Protein AF-A0A5N6DWU8-F1 (afdb_monomer_lite)

Radius of gyration: 25.27 Å; chains: 1; bounding box: 72×31×82 Å

Secondary structure (DSSP, 8-state):
-PPP------HHHHHHHHHHHHHHHHHHHHHHHHHHHHHHHHHHHHHHHHHHHHTT--SS--HHHHHHHHHH---HHHHHHHHHH---HHHHHHHHHHHHHHHSS-GGGGTTHHHH--HHHHHHHHHHHHHHHHTTSTT-HHHHHHHHHHHHHHH--

pLDDT: mean 75.22, std 13.99, range [35.56, 93.19]

Structure (mmCIF, N/CA/C/O backbone):
data_AF-A0A5N6DWU8-F1
#
_entry.id   AF-A0A5N6DWU8-F1
#
loop_
_atom_site.group_PDB
_atom_site.id
_atom_site.type_symbol
_atom_site.label_atom_id
_atom_site.label_alt_id
_atom_site.label_comp_id
_atom_site.label_asym_id
_atom_site.label_entity_id
_atom_site.label_seq_id
_atom_site.pdbx_PDB_ins_code
_atom_site.Cartn_x
_atom_site.Cartn_y
_atom_site.Cartn_z
_atom_site.occupancy
_atom_site.B_iso_or_equiv
_atom_site.auth_seq_id
_atom_site.auth_comp_id
_atom_site.auth_asym_id
_atom_site.auth_atom_id
_atom_site.pdbx_PDB_model_num
ATOM 1 N N . MET A 1 1 ? 50.153 -0.535 -61.021 1.00 35.56 1 MET A N 1
ATOM 2 C CA . MET A 1 1 ? 48.973 0.331 -61.203 1.00 35.56 1 MET A CA 1
ATOM 3 C C . MET A 1 1 ? 47.893 -0.173 -60.278 1.00 35.56 1 MET A C 1
ATOM 5 O O . MET A 1 1 ? 47.694 -1.380 -60.193 1.00 35.56 1 MET A O 1
ATOM 9 N N . ASP A 1 2 ? 47.327 0.758 -59.530 1.00 41.22 2 ASP A N 1
ATOM 10 C CA . ASP A 1 2 ? 46.631 0.550 -58.269 1.00 41.22 2 ASP A CA 1
ATOM 11 C C . ASP A 1 2 ? 45.311 -0.202 -58.411 1.00 41.22 2 ASP A C 1
ATOM 13 O O . ASP A 1 2 ? 44.466 0.125 -59.245 1.00 41.22 2 ASP A O 1
ATOM 17 N N . VAL A 1 3 ? 45.117 -1.199 -57.547 1.00 41.41 3 VAL A N 1
ATOM 18 C CA . VAL A 1 3 ? 43.797 -1.778 -57.303 1.00 41.41 3 VAL A CA 1
ATOM 19 C C . VAL A 1 3 ? 43.012 -0.721 -56.524 1.00 41.41 3 VAL A C 1
ATOM 21 O O . VAL A 1 3 ? 43.444 -0.354 -55.430 1.00 41.41 3 VAL A O 1
ATOM 24 N N . PRO A 1 4 ? 41.887 -0.194 -57.041 1.00 48.09 4 PRO A N 1
ATOM 25 C CA . PRO A 1 4 ? 41.129 0.799 -56.312 1.00 48.09 4 PRO A CA 1
ATOM 26 C C . PRO A 1 4 ? 40.535 0.118 -55.088 1.00 48.09 4 PRO A C 1
ATOM 28 O O . PRO A 1 4 ? 39.694 -0.775 -55.207 1.00 48.09 4 PRO A O 1
ATOM 31 N N . THR A 1 5 ? 40.963 0.566 -53.912 1.00 46.56 5 THR A N 1
ATOM 32 C CA . THR A 1 5 ? 40.364 0.269 -52.614 1.00 46.56 5 THR A CA 1
ATOM 33 C C . THR A 1 5 ? 38.954 0.863 -52.587 1.00 46.56 5 THR A C 1
ATOM 35 O O . THR A 1 5 ? 38.685 1.870 -51.937 1.00 46.56 5 THR A O 1
ATOM 38 N N . LYS A 1 6 ? 38.017 0.272 -53.339 1.00 46.06 6 LYS A N 1
ATOM 39 C CA . LYS A 1 6 ? 36.593 0.476 -53.098 1.00 46.06 6 LYS A CA 1
ATOM 40 C C . LYS A 1 6 ? 36.335 -0.140 -51.739 1.00 46.06 6 LYS A C 1
ATOM 42 O O . LYS A 1 6 ? 36.277 -1.359 -51.603 1.00 46.06 6 LYS A O 1
ATOM 47 N N . ALA A 1 7 ? 36.265 0.737 -50.743 1.00 48.06 7 ALA A N 1
ATOM 48 C CA . ALA A 1 7 ? 35.740 0.447 -49.430 1.00 48.06 7 ALA A CA 1
ATOM 49 C C . ALA A 1 7 ? 34.538 -0.487 -49.595 1.00 48.06 7 ALA A C 1
ATOM 51 O O . ALA A 1 7 ? 33.514 -0.100 -50.160 1.00 48.06 7 ALA A O 1
ATOM 52 N N . LEU A 1 8 ? 34.700 -1.731 -49.144 1.00 44.50 8 LEU A N 1
ATOM 53 C CA . LEU A 1 8 ? 33.596 -2.625 -48.842 1.00 44.50 8 LEU A CA 1
ATOM 54 C C . LEU A 1 8 ? 32.843 -1.961 -47.688 1.00 44.50 8 LEU A C 1
ATOM 56 O O . LEU A 1 8 ? 33.063 -2.267 -46.517 1.00 44.50 8 LEU A O 1
ATOM 60 N N . SER A 1 9 ? 32.013 -0.968 -48.007 1.00 49.81 9 SER A N 1
ATOM 61 C CA . SER A 1 9 ? 30.976 -0.510 -47.104 1.00 49.81 9 SER A CA 1
ATOM 62 C C . SER A 1 9 ? 30.141 -1.747 -46.814 1.00 49.81 9 SER A C 1
ATOM 64 O O . SER A 1 9 ? 29.601 -2.360 -47.726 1.00 49.81 9 SER A O 1
ATOM 66 N N . ASN A 1 10 ? 30.147 -2.195 -45.563 1.00 52.91 10 ASN A N 1
ATOM 67 C CA . ASN A 1 10 ? 29.351 -3.325 -45.118 1.00 52.91 10 ASN A CA 1
ATOM 68 C C . ASN A 1 10 ? 27.954 -2.779 -44.767 1.00 52.91 10 ASN A C 1
ATOM 70 O O . ASN A 1 10 ? 27.782 -2.281 -43.649 1.00 52.91 10 ASN A O 1
ATOM 74 N N . PRO A 1 11 ? 26.972 -2.786 -45.696 1.00 54.75 11 PRO A N 1
ATOM 75 C CA . PRO A 1 11 ? 25.656 -2.188 -45.463 1.00 54.75 11 PRO A CA 1
ATOM 76 C C . PRO A 1 11 ? 24.957 -2.824 -44.257 1.00 54.75 11 PRO A C 1
ATOM 78 O O . PRO A 1 11 ? 24.356 -2.118 -43.454 1.00 54.75 11 PRO A O 1
ATOM 81 N N . LEU A 1 12 ? 25.171 -4.126 -44.039 1.00 57.00 12 LEU A N 1
ATOM 82 C CA . LEU A 1 12 ? 24.638 -4.866 -42.892 1.00 57.00 12 LEU A CA 1
ATOM 83 C C . LEU A 1 12 ? 25.139 -4.312 -41.549 1.00 57.00 12 LEU A C 1
ATOM 85 O O . LEU A 1 12 ? 24.382 -4.253 -40.583 1.00 57.00 12 LEU A O 1
ATOM 89 N N . GLY A 1 13 ? 26.400 -3.871 -41.478 1.00 57.47 13 GLY A N 1
ATOM 90 C CA . GLY A 1 13 ? 26.968 -3.259 -40.273 1.00 57.47 13 GLY A CA 1
ATOM 91 C C . GLY A 1 13 ? 26.423 -1.853 -40.008 1.00 57.47 13 GLY A C 1
ATOM 92 O O . GLY A 1 13 ? 26.182 -1.487 -38.857 1.00 57.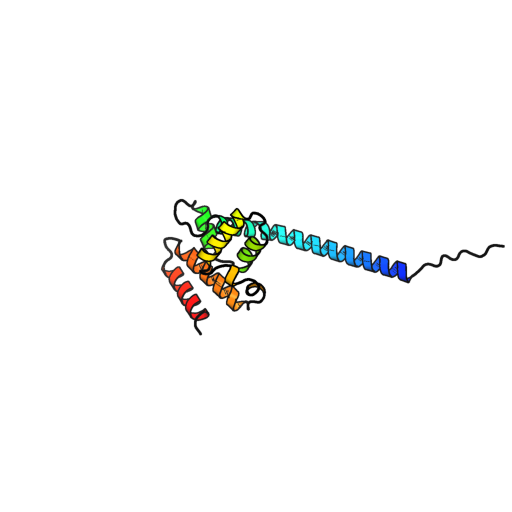47 13 GLY A O 1
ATOM 93 N N . HIS A 1 14 ? 26.182 -1.075 -41.066 1.00 61.41 14 HIS A N 1
ATOM 94 C CA . HIS A 1 14 ? 25.588 0.259 -40.960 1.00 61.41 14 HIS A CA 1
ATOM 95 C C . HIS A 1 14 ? 24.121 0.206 -40.508 1.00 61.41 14 HIS A C 1
ATOM 97 O O . HIS A 1 14 ? 23.735 0.987 -39.633 1.00 61.41 14 HIS A O 1
ATOM 103 N N . ASP A 1 15 ? 23.345 -0.749 -41.027 1.00 69.00 15 ASP A N 1
ATOM 104 C CA . ASP A 1 15 ? 21.939 -0.956 -40.663 1.00 69.00 15 ASP A CA 1
ATOM 105 C C . ASP A 1 15 ? 21.786 -1.498 -39.235 1.00 69.00 15 ASP A C 1
ATOM 107 O O . ASP A 1 15 ? 20.948 -1.011 -38.472 1.00 69.00 15 ASP A O 1
ATOM 111 N N . LEU A 1 16 ? 22.659 -2.419 -38.805 1.00 72.19 16 LEU A N 1
ATOM 112 C CA . LEU A 1 16 ? 22.715 -2.879 -37.411 1.00 72.19 16 LEU A CA 1
ATOM 113 C C . LEU A 1 16 ? 23.034 -1.731 -36.443 1.00 72.19 16 LEU A C 1
ATOM 115 O O . LEU A 1 16 ? 22.364 -1.573 -35.423 1.00 72.19 16 LEU A O 1
ATOM 119 N N . LEU A 1 17 ? 24.021 -0.887 -36.761 1.00 77.00 17 LEU A N 1
ATOM 120 C CA . LEU A 1 17 ? 24.376 0.274 -35.935 1.00 77.00 17 LEU A CA 1
ATOM 121 C C . LEU A 1 17 ? 23.281 1.349 -35.914 1.00 77.00 17 LEU A C 1
ATOM 123 O O . LEU A 1 17 ? 23.144 2.068 -34.920 1.00 77.00 17 LEU A O 1
ATOM 127 N N . ALA A 1 18 ? 22.514 1.501 -36.995 1.00 77.44 18 ALA A N 1
ATOM 128 C CA . ALA A 1 18 ? 21.331 2.357 -37.015 1.00 77.44 18 ALA A CA 1
ATOM 129 C C . ALA A 1 18 ? 20.220 1.782 -36.118 1.00 77.44 18 ALA A C 1
ATOM 131 O O . ALA A 1 18 ? 19.682 2.508 -35.279 1.00 77.44 18 ALA A O 1
ATOM 132 N N . GLY A 1 19 ? 19.968 0.470 -36.197 1.00 79.06 19 GLY A N 1
ATOM 133 C CA . GLY A 1 19 ? 19.027 -0.244 -35.331 1.00 79.06 19 GLY A CA 1
ATOM 134 C C . GLY A 1 19 ? 19.380 -0.132 -33.845 1.00 79.06 19 GLY A C 1
ATOM 135 O O . GLY A 1 19 ? 18.537 0.253 -33.035 1.00 79.06 19 GLY A O 1
ATOM 136 N N . PHE A 1 20 ? 20.647 -0.348 -33.472 1.00 84.81 20 PHE A N 1
ATOM 137 C CA . PHE A 1 20 ? 21.113 -0.156 -32.092 1.00 84.81 20 PHE A CA 1
ATOM 138 C C . PHE A 1 20 ? 20.937 1.285 -31.605 1.00 84.81 20 PHE A C 1
ATOM 140 O O . PHE A 1 20 ? 20.527 1.504 -30.463 1.00 84.81 20 PHE A O 1
ATOM 147 N N . ARG A 1 21 ? 21.205 2.280 -32.460 1.00 85.75 21 ARG A N 1
ATOM 148 C CA . ARG A 1 21 ? 20.973 3.693 -32.124 1.00 85.75 21 ARG A CA 1
ATOM 149 C C . ARG A 1 21 ? 19.494 3.981 -31.875 1.00 85.75 21 ARG A C 1
ATOM 151 O O . ARG A 1 21 ? 19.174 4.677 -30.914 1.00 85.75 21 ARG A O 1
ATOM 158 N N . GLN A 1 22 ? 18.602 3.417 -32.681 1.00 86.62 22 GLN A N 1
ATOM 159 C CA . GLN A 1 22 ? 17.159 3.599 -32.538 1.00 86.62 22 GLN A CA 1
ATOM 160 C C . GLN A 1 22 ? 16.600 2.906 -31.283 1.00 86.62 22 GLN A C 1
ATOM 162 O O . GLN A 1 22 ? 15.775 3.485 -30.569 1.00 86.62 22 GLN A O 1
ATOM 167 N N . ILE A 1 23 ? 17.097 1.706 -30.958 1.00 89.50 23 ILE A N 1
ATOM 168 C CA . ILE A 1 23 ? 16.777 1.009 -29.703 1.00 89.50 23 ILE A CA 1
ATOM 169 C C . ILE A 1 23 ? 17.247 1.843 -28.513 1.00 89.50 23 ILE A C 1
ATOM 171 O O . ILE A 1 23 ? 16.453 2.119 -27.617 1.00 89.50 23 ILE A O 1
ATOM 175 N N . LYS A 1 24 ? 18.500 2.314 -28.526 1.00 91.69 24 LYS A N 1
ATOM 176 C CA . LYS A 1 24 ? 19.050 3.149 -27.452 1.00 91.69 24 LYS A CA 1
ATOM 177 C C . LYS A 1 24 ? 18.213 4.411 -27.231 1.00 91.69 24 LYS A C 1
ATOM 179 O O . LYS A 1 24 ? 17.805 4.672 -26.107 1.00 91.69 24 LYS A O 1
ATOM 184 N N . GLN A 1 25 ? 17.862 5.129 -28.29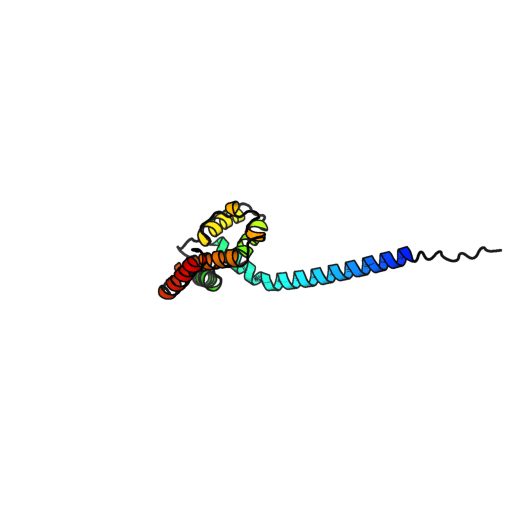8 1.00 91.19 25 GLN A N 1
ATOM 185 C CA . GLN A 1 25 ? 16.985 6.303 -28.208 1.00 91.19 25 GLN A CA 1
ATOM 186 C C . GLN A 1 25 ? 15.606 5.972 -27.623 1.00 91.19 25 GLN A C 1
ATOM 188 O O . GLN A 1 25 ? 15.035 6.772 -26.885 1.00 91.19 25 GLN A O 1
ATOM 193 N N . SER A 1 26 ? 15.051 4.805 -27.952 1.00 91.69 26 SER A N 1
ATOM 194 C CA . SER A 1 26 ? 13.758 4.364 -27.418 1.00 91.69 26 SER A CA 1
ATOM 195 C C . SER A 1 26 ? 13.852 4.021 -25.931 1.00 91.69 26 SER A C 1
ATOM 197 O O . SER A 1 26 ? 12.973 4.405 -25.160 1.00 91.69 26 SER A O 1
ATOM 199 N N . VAL A 1 27 ? 14.940 3.366 -25.517 1.00 92.50 27 VAL A N 1
ATOM 200 C CA . VAL A 1 27 ? 15.244 3.073 -24.110 1.00 92.50 27 VAL A CA 1
ATOM 201 C C . VAL A 1 27 ? 15.444 4.363 -23.317 1.00 92.50 27 VAL A C 1
ATOM 203 O O . VAL A 1 27 ? 14.862 4.503 -22.244 1.00 92.50 27 VAL A O 1
ATOM 206 N N . ASP A 1 28 ? 16.188 5.331 -23.853 1.00 92.94 28 ASP A N 1
ATOM 207 C CA . ASP A 1 28 ? 16.422 6.623 -23.200 1.00 92.94 28 ASP A CA 1
ATOM 208 C C . ASP A 1 28 ? 15.105 7.395 -23.008 1.00 92.94 28 ASP A C 1
ATOM 210 O O . ASP A 1 28 ? 14.811 7.862 -21.907 1.00 92.94 28 ASP A O 1
ATOM 214 N N . LYS A 1 29 ? 14.243 7.434 -24.037 1.00 91.12 29 LYS A N 1
ATOM 215 C CA . LYS A 1 29 ? 12.894 8.024 -23.939 1.00 91.12 29 LYS A CA 1
ATOM 216 C C . LYS A 1 29 ? 12.013 7.305 -22.919 1.00 91.12 29 LYS A C 1
ATOM 218 O O . LYS A 1 29 ? 11.228 7.943 -22.216 1.00 91.12 29 LYS A O 1
ATOM 223 N N . LEU A 1 30 ? 12.092 5.976 -22.849 1.00 91.69 30 LEU A N 1
ATOM 224 C CA . LEU A 1 30 ? 11.340 5.201 -21.865 1.00 91.69 30 LEU A CA 1
ATOM 225 C C . LEU A 1 30 ? 11.829 5.510 -20.448 1.00 91.69 30 LEU A C 1
ATOM 227 O O . LEU A 1 30 ? 11.010 5.726 -19.557 1.00 91.69 30 LEU A O 1
ATOM 231 N N . LYS A 1 31 ? 13.147 5.592 -20.255 1.00 91.94 31 LYS A N 1
ATOM 232 C CA . LYS A 1 31 ? 13.766 5.947 -18.978 1.00 91.94 31 LYS A CA 1
ATOM 233 C C . LYS A 1 31 ? 13.321 7.330 -18.511 1.00 91.94 31 LYS A C 1
ATOM 235 O O . LYS A 1 31 ? 12.873 7.463 -17.378 1.00 91.94 31 LYS A O 1
ATOM 240 N N . GLU A 1 32 ? 13.326 8.321 -19.399 1.00 90.06 32 GLU A N 1
ATOM 241 C CA . GLU A 1 32 ? 12.842 9.670 -19.092 1.00 90.06 32 GLU A CA 1
ATOM 242 C C . GLU A 1 32 ? 11.366 9.674 -18.656 1.00 90.06 32 GLU A C 1
ATOM 244 O O . GLU A 1 32 ? 11.006 10.297 -17.653 1.00 90.06 32 GLU A O 1
ATOM 249 N N . LYS A 1 33 ? 10.504 8.923 -19.358 1.00 87.12 33 LYS A N 1
ATOM 250 C CA . LYS A 1 33 ? 9.090 8.766 -18.978 1.00 87.12 33 LYS A CA 1
ATOM 251 C C . LYS A 1 33 ? 8.936 8.106 -17.609 1.00 87.12 33 LYS A C 1
ATOM 253 O O . LYS A 1 33 ? 8.141 8.578 -16.796 1.00 87.12 33 LYS A O 1
ATOM 258 N N . VAL A 1 34 ? 9.690 7.039 -17.346 1.00 85.31 34 VAL A N 1
ATOM 259 C CA . VAL A 1 34 ? 9.687 6.333 -16.057 1.00 85.31 34 VAL A CA 1
ATOM 260 C C . VAL A 1 34 ? 10.147 7.260 -14.931 1.00 85.31 34 VAL A C 1
ATOM 262 O O . VAL A 1 34 ? 9.501 7.310 -13.887 1.00 85.31 34 VAL A O 1
ATOM 265 N N . ASP A 1 35 ? 11.196 8.051 -15.142 1.00 82.00 35 ASP A N 1
ATOM 266 C CA . ASP A 1 35 ? 11.693 9.005 -14.146 1.00 82.00 35 ASP A CA 1
ATOM 267 C C . ASP A 1 35 ? 10.705 10.162 -13.913 1.00 82.00 35 ASP A C 1
ATOM 269 O O . ASP A 1 35 ? 10.525 10.628 -12.784 1.00 82.00 35 ASP A O 1
ATOM 273 N N . GLY A 1 36 ? 10.001 10.607 -14.958 1.00 80.38 36 GLY A N 1
ATOM 274 C CA . GLY A 1 36 ? 8.876 11.538 -14.839 1.00 80.38 36 GLY A CA 1
ATOM 275 C C . GLY A 1 36 ? 7.722 10.971 -14.001 1.00 80.38 36 GLY A C 1
ATOM 276 O O . GLY A 1 36 ? 7.212 11.649 -13.109 1.00 80.38 36 GLY A O 1
ATOM 277 N N . LEU A 1 37 ? 7.342 9.713 -14.237 1.00 75.81 37 LEU A N 1
ATOM 278 C CA . LEU A 1 37 ? 6.325 8.999 -13.456 1.00 75.81 37 LEU A CA 1
ATOM 279 C C . LEU A 1 37 ? 6.741 8.837 -11.992 1.00 75.81 37 LEU A C 1
ATOM 281 O O . LEU A 1 37 ? 5.965 9.183 -11.104 1.00 75.81 37 LEU A O 1
ATOM 285 N N . LYS A 1 38 ? 7.978 8.401 -11.726 1.00 77.25 38 LYS A N 1
ATOM 286 C CA . LYS A 1 38 ? 8.515 8.274 -10.363 1.00 77.25 38 LYS A CA 1
ATOM 287 C C . LYS A 1 38 ? 8.418 9.585 -9.591 1.00 77.25 38 LYS A C 1
ATOM 289 O O . LYS A 1 38 ? 7.939 9.583 -8.462 1.00 77.25 38 LYS A O 1
ATOM 294 N N . ARG A 1 39 ? 8.795 10.711 -10.209 1.00 76.44 39 ARG A N 1
ATOM 295 C CA . ARG A 1 39 ? 8.673 12.043 -9.589 1.00 76.44 39 ARG A CA 1
ATOM 296 C C . ARG A 1 39 ? 7.228 12.400 -9.242 1.00 76.44 39 ARG A C 1
ATOM 298 O O . ARG A 1 39 ? 6.982 12.951 -8.176 1.00 76.44 39 ARG A O 1
ATOM 305 N N . ARG A 1 40 ? 6.271 12.062 -10.109 1.00 72.00 40 ARG A N 1
ATOM 306 C CA . ARG A 1 40 ? 4.840 12.326 -9.875 1.00 72.00 40 ARG A CA 1
ATOM 307 C C . ARG A 1 40 ? 4.239 11.445 -8.781 1.00 72.00 40 ARG A C 1
ATOM 309 O O . ARG A 1 40 ? 3.345 11.896 -8.075 1.00 72.00 40 ARG A O 1
ATOM 316 N N . VAL A 1 41 ? 4.712 10.208 -8.651 1.00 76.69 41 VAL A N 1
ATOM 317 C CA . VAL A 1 41 ? 4.205 9.232 -7.673 1.00 76.69 41 VAL A CA 1
ATOM 318 C C . VAL A 1 41 ? 4.928 9.343 -6.322 1.00 76.69 41 VAL A C 1
ATOM 320 O O . VAL A 1 41 ? 4.377 8.935 -5.303 1.00 76.69 41 VAL A O 1
ATOM 323 N N . ALA A 1 42 ? 6.117 9.953 -6.272 1.00 76.38 42 ALA A N 1
ATOM 324 C CA . ALA A 1 42 ? 6.907 10.106 -5.048 1.00 76.38 42 ALA A CA 1
ATOM 325 C C . ALA A 1 42 ? 6.121 10.696 -3.856 1.00 76.38 42 ALA A C 1
ATOM 327 O O . ALA A 1 42 ? 6.172 10.087 -2.789 1.00 76.38 42 ALA A O 1
ATOM 328 N N . PRO A 1 43 ? 5.323 11.778 -3.999 1.00 79.25 43 PRO A N 1
ATOM 329 C CA . PRO A 1 43 ? 4.531 12.296 -2.880 1.00 79.25 43 PRO A CA 1
ATOM 330 C C . PRO A 1 43 ? 3.536 11.266 -2.333 1.00 79.25 43 PRO A C 1
ATOM 332 O O . PRO A 1 43 ? 3.371 11.136 -1.123 1.00 79.25 43 PRO A O 1
ATOM 335 N N . TYR A 1 44 ? 2.907 10.491 -3.222 1.00 80.12 44 TYR A N 1
ATOM 336 C CA . TYR A 1 44 ? 1.981 9.434 -2.829 1.00 80.12 44 TYR A CA 1
ATOM 337 C C . TYR A 1 44 ? 2.695 8.293 -2.095 1.00 80.12 44 TYR A C 1
ATOM 339 O O . TYR A 1 44 ? 2.213 7.822 -1.066 1.00 80.12 44 TYR A O 1
ATOM 347 N N . ARG A 1 45 ? 3.879 7.889 -2.569 1.00 83.69 45 ARG A N 1
ATOM 348 C CA . ARG A 1 45 ? 4.714 6.882 -1.896 1.00 83.69 45 ARG A CA 1
ATOM 349 C C . ARG A 1 45 ? 5.119 7.310 -0.492 1.00 83.69 45 ARG A C 1
ATOM 351 O O . ARG A 1 45 ? 5.032 6.501 0.424 1.00 83.69 45 ARG A O 1
ATOM 358 N N . GLU A 1 46 ? 5.502 8.568 -0.299 1.00 84.38 46 GLU A N 1
ATOM 359 C CA . GLU A 1 46 ? 5.846 9.077 1.035 1.00 84.38 46 GLU A CA 1
ATOM 360 C C . GLU A 1 46 ? 4.644 9.057 1.991 1.00 84.38 46 GLU A C 1
ATOM 362 O O . GLU A 1 46 ? 4.782 8.694 3.160 1.00 84.38 46 GLU A O 1
ATOM 367 N N . ILE A 1 47 ? 3.436 9.332 1.487 1.00 80.94 47 ILE A N 1
ATOM 368 C CA . ILE A 1 47 ? 2.200 9.168 2.263 1.00 80.94 47 ILE A CA 1
ATOM 369 C C . ILE A 1 47 ? 1.998 7.699 2.664 1.00 80.94 47 ILE A C 1
ATOM 371 O O . ILE A 1 47 ? 1.744 7.421 3.836 1.00 80.94 47 ILE A O 1
ATOM 375 N N . ARG A 1 48 ? 2.149 6.747 1.731 1.00 87.06 48 ARG A N 1
ATOM 376 C CA . ARG A 1 48 ? 2.019 5.308 2.033 1.00 87.06 48 ARG A CA 1
ATOM 377 C C . ARG A 1 48 ? 3.046 4.835 3.057 1.00 87.06 48 ARG A C 1
ATOM 379 O O . ARG A 1 48 ? 2.674 4.185 4.031 1.00 87.06 48 ARG A O 1
ATOM 386 N N . LYS A 1 49 ? 4.315 5.226 2.904 1.00 87.19 49 LYS A N 1
ATOM 387 C CA . LYS A 1 49 ? 5.365 4.951 3.896 1.00 87.19 49 LYS A CA 1
ATOM 388 C C . LYS A 1 49 ? 5.004 5.516 5.262 1.00 87.19 49 LYS A C 1
ATOM 390 O O . LYS A 1 49 ? 5.190 4.833 6.261 1.00 87.19 49 LYS A O 1
ATOM 395 N N . SER A 1 50 ? 4.462 6.736 5.329 1.00 82.38 50 SER A N 1
ATOM 396 C CA . SER A 1 50 ? 4.000 7.317 6.593 1.00 82.38 50 SER A CA 1
ATOM 397 C C . SER A 1 50 ? 2.894 6.480 7.241 1.00 82.38 50 SER A C 1
ATOM 399 O O . SER A 1 50 ? 2.903 6.344 8.459 1.00 82.38 50 SER A O 1
ATOM 401 N N . ILE A 1 51 ? 1.965 5.918 6.464 1.00 81.88 51 ILE A N 1
ATOM 402 C CA . ILE A 1 51 ? 0.901 5.039 6.977 1.00 81.88 51 ILE A CA 1
ATOM 403 C C . ILE A 1 51 ? 1.503 3.717 7.494 1.00 81.88 51 ILE A C 1
ATOM 405 O O . ILE A 1 51 ? 1.223 3.303 8.618 1.00 81.88 51 ILE A O 1
ATOM 409 N N . LEU A 1 52 ? 2.401 3.086 6.729 1.00 84.56 52 LEU A N 1
ATOM 410 C CA . LEU A 1 52 ? 3.064 1.831 7.118 1.00 84.56 52 LEU A CA 1
ATOM 411 C C . LEU A 1 52 ? 4.025 1.991 8.310 1.00 84.56 52 LEU A C 1
ATOM 413 O O . LEU A 1 52 ? 4.142 1.096 9.146 1.00 84.56 52 LEU A O 1
ATOM 417 N N . ASN A 1 53 ? 4.686 3.144 8.430 1.00 82.56 53 ASN A N 1
ATOM 418 C CA . ASN A 1 53 ? 5.553 3.484 9.561 1.00 82.56 53 ASN A CA 1
ATOM 419 C C . ASN A 1 53 ? 4.788 3.674 10.867 1.00 82.56 53 ASN A C 1
ATOM 421 O O . ASN A 1 53 ? 5.367 3.539 11.944 1.00 82.56 53 ASN A O 1
ATOM 425 N N . THR A 1 54 ? 3.511 4.001 10.790 1.00 70.62 54 THR A N 1
ATOM 426 C CA . THR A 1 54 ? 2.670 4.183 11.967 1.00 70.62 54 THR A CA 1
ATOM 427 C C . THR A 1 54 ? 1.947 2.891 12.331 1.00 70.62 54 THR A C 1
ATOM 429 O O . THR A 1 54 ? 1.752 2.581 13.510 1.00 70.62 54 THR A O 1
ATOM 432 N N . GLY A 1 55 ? 1.603 2.099 11.312 1.00 63.38 55 GLY A N 1
ATOM 433 C CA . GLY A 1 55 ? 0.749 0.937 11.468 1.00 63.38 55 GLY A CA 1
ATOM 434 C C . GLY A 1 55 ? -0.585 1.315 12.089 1.00 63.38 55 GLY A C 1
ATOM 435 O O . GLY A 1 55 ? -1.072 2.433 11.947 1.00 63.38 55 GLY A O 1
ATOM 436 N N . LEU A 1 56 ? -1.188 0.369 12.802 1.00 58.97 56 LEU A N 1
ATOM 437 C CA . LEU A 1 56 ? -2.490 0.571 13.416 1.00 58.97 56 LEU A CA 1
ATOM 438 C C . LEU A 1 56 ? -2.427 1.061 14.884 1.00 58.97 56 LEU A C 1
ATOM 440 O O . LEU A 1 56 ? -3.442 1.012 15.581 1.00 58.97 56 LEU A O 1
ATOM 444 N N . SER A 1 57 ? -1.307 1.600 15.368 1.00 53.88 57 SER A N 1
ATOM 445 C CA . SER A 1 57 ? -1.222 2.121 16.744 1.00 53.88 57 SER A CA 1
ATOM 446 C C . SER A 1 57 ? -2.010 3.430 16.921 1.00 53.88 57 SER A C 1
ATOM 448 O O . SER A 1 57 ? -1.856 4.364 16.145 1.00 53.88 57 SER A O 1
ATOM 450 N N . THR A 1 58 ? -2.890 3.502 17.927 1.00 52.81 58 THR A N 1
ATOM 451 C CA . THR A 1 58 ? -3.896 4.575 18.093 1.00 52.81 58 THR A CA 1
ATOM 452 C C . THR A 1 58 ? -3.547 5.640 19.137 1.00 52.81 58 THR A C 1
ATOM 454 O O . THR A 1 58 ? -4.316 6.583 19.328 1.00 52.81 58 THR A O 1
ATOM 457 N N . THR A 1 59 ? -2.421 5.524 19.836 1.00 53.19 59 THR A N 1
ATOM 458 C CA . THR A 1 59 ? -2.065 6.435 20.935 1.00 53.19 59 THR A CA 1
ATOM 459 C C . THR A 1 59 ? -0.956 7.397 20.522 1.00 53.19 59 THR A C 1
ATOM 461 O O . THR A 1 59 ? 0.142 6.967 20.186 1.00 53.19 59 THR A O 1
ATOM 464 N N . GLY A 1 60 ? -1.238 8.704 20.582 1.00 55.12 60 GLY A N 1
ATOM 465 C CA . GLY A 1 60 ? -0.221 9.757 20.465 1.00 55.12 60 GLY A CA 1
ATOM 466 C C . GLY A 1 60 ? 0.079 10.287 19.057 1.00 55.12 60 GLY A C 1
ATOM 467 O O . GLY A 1 60 ? 1.038 11.036 18.904 1.00 55.12 60 GLY A O 1
ATOM 468 N N . LEU A 1 61 ? -0.714 9.952 18.029 1.00 62.62 61 LEU A N 1
ATOM 469 C CA . LEU A 1 61 ? -0.426 10.411 16.662 1.00 62.62 61 LEU A CA 1
ATOM 470 C C . LEU A 1 61 ? -0.848 11.870 16.386 1.00 62.62 61 LEU A C 1
ATOM 472 O O . LEU A 1 61 ? -1.991 12.256 16.688 1.00 62.62 61 LEU A O 1
ATOM 476 N N . PRO A 1 62 ? 0.015 12.666 15.719 1.00 64.56 62 PRO A N 1
ATOM 477 C CA . PRO A 1 62 ? -0.331 13.979 15.185 1.00 64.56 62 PRO A CA 1
ATOM 478 C C . PRO A 1 62 ? -1.595 13.956 14.314 1.00 64.56 62 PRO A C 1
ATOM 480 O O . PRO A 1 62 ? -1.890 12.994 13.602 1.00 64.56 62 PRO A O 1
ATOM 483 N N . GLN A 1 63 ? -2.363 15.048 14.338 1.00 63.75 63 GLN A N 1
ATOM 484 C CA . GLN A 1 63 ? -3.616 15.158 13.580 1.00 63.75 63 GLN A CA 1
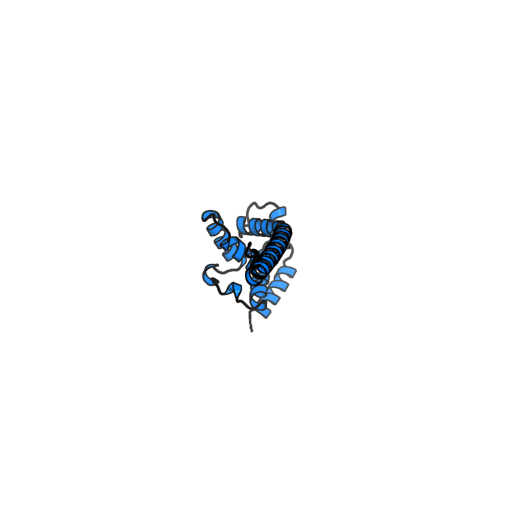ATOM 485 C C . GLN A 1 63 ? -3.409 15.053 12.058 1.00 63.75 63 GLN A C 1
ATOM 487 O O . GLN A 1 63 ? -4.271 14.512 11.370 1.00 63.75 63 GLN A O 1
ATOM 492 N N . SER A 1 64 ? -2.276 15.527 11.532 1.00 64.19 64 SER A N 1
ATOM 493 C CA . SER A 1 64 ? -1.918 15.423 10.110 1.00 64.19 64 SER A CA 1
ATOM 494 C C . SER A 1 64 ? -1.785 13.972 9.638 1.00 64.19 64 SER A C 1
ATOM 496 O O . SER A 1 64 ? -2.284 13.631 8.571 1.00 64.19 64 SER A O 1
ATOM 498 N N . GLN A 1 65 ? -1.195 13.096 10.455 1.00 65.12 65 GLN A N 1
ATOM 499 C CA . GLN A 1 65 ? -1.043 11.676 10.123 1.00 65.12 65 GLN A CA 1
ATOM 500 C C . GLN A 1 65 ? -2.388 10.943 10.128 1.00 65.12 65 GLN A C 1
ATOM 502 O O . GLN A 1 65 ? -2.691 10.221 9.182 1.00 65.12 65 GLN A O 1
ATOM 507 N N . ARG A 1 66 ? -3.256 11.230 11.108 1.00 65.19 66 ARG A N 1
ATOM 508 C CA . ARG A 1 66 ? -4.629 10.691 11.141 1.00 65.19 66 ARG A CA 1
ATOM 509 C C . ARG A 1 66 ? -5.468 11.122 9.931 1.00 65.19 66 ARG A C 1
ATOM 511 O O . ARG A 1 66 ? -6.283 10.345 9.445 1.00 65.19 66 ARG A O 1
ATOM 518 N N . ARG A 1 67 ? -5.262 12.348 9.430 1.00 64.69 67 ARG A N 1
ATOM 519 C CA . ARG A 1 67 ? -5.903 12.831 8.192 1.00 64.69 67 ARG A CA 1
ATOM 520 C C . ARG A 1 67 ? -5.393 12.083 6.963 1.00 64.69 67 ARG A C 1
ATOM 522 O O . ARG A 1 67 ? -6.207 11.708 6.131 1.00 64.69 67 ARG A O 1
ATOM 529 N N . ASN A 1 68 ? -4.086 11.845 6.863 1.00 64.81 68 ASN A N 1
ATOM 530 C CA . ASN A 1 68 ? -3.502 11.127 5.728 1.00 64.81 68 ASN A CA 1
ATOM 531 C C . ASN A 1 68 ? -3.993 9.679 5.657 1.00 64.81 68 ASN A C 1
ATOM 533 O O . ASN A 1 68 ? -4.373 9.214 4.588 1.00 64.81 68 ASN A O 1
ATOM 537 N N . GLU A 1 69 ? -4.029 8.988 6.794 1.00 68.62 69 GLU A N 1
ATOM 538 C CA . GLU A 1 69 ? -4.607 7.650 6.893 1.00 68.62 69 GLU A CA 1
ATOM 539 C C . GLU A 1 69 ? -6.035 7.635 6.333 1.00 68.62 69 GLU A C 1
ATOM 541 O O . GLU A 1 69 ? -6.325 6.913 5.383 1.00 68.62 69 GLU A O 1
ATOM 546 N N . ALA A 1 70 ? -6.920 8.486 6.849 1.00 64.94 70 ALA A N 1
ATOM 547 C CA . ALA A 1 70 ? -8.313 8.479 6.425 1.00 64.94 70 ALA A CA 1
ATOM 548 C C . ALA A 1 70 ? -8.552 8.982 4.991 1.00 64.94 70 ALA A C 1
ATOM 550 O O . ALA A 1 70 ? -9.454 8.489 4.320 1.00 64.94 70 ALA A O 1
ATOM 551 N N . ALA A 1 71 ? -7.752 9.936 4.508 1.00 66.81 71 ALA A N 1
ATOM 552 C CA . ALA A 1 71 ? -7.871 10.472 3.154 1.00 66.81 71 ALA A CA 1
ATOM 553 C C . ALA A 1 71 ? -7.326 9.519 2.077 1.00 66.81 71 ALA A C 1
ATOM 555 O O . ALA A 1 71 ? -7.762 9.585 0.929 1.00 66.81 71 ALA A O 1
ATOM 556 N N . HIS A 1 72 ? -6.372 8.649 2.427 1.00 72.12 72 HIS A N 1
ATOM 557 C CA . HIS A 1 72 ? -5.677 7.785 1.466 1.00 72.12 72 HIS A CA 1
ATOM 558 C C . HIS A 1 72 ? -5.917 6.284 1.671 1.00 72.12 72 HIS A C 1
ATOM 560 O O . HIS A 1 72 ? -5.524 5.499 0.807 1.00 72.12 72 HIS A O 1
ATOM 566 N N . GLY A 1 73 ? -6.566 5.896 2.774 1.00 76.62 73 GLY A N 1
ATOM 567 C CA . GLY A 1 73 ? -7.145 4.575 3.002 1.00 76.62 73 GLY A CA 1
ATOM 568 C C . GLY A 1 73 ? -6.173 3.400 2.842 1.00 76.62 73 GLY A C 1
ATOM 569 O O . GLY A 1 73 ? -4.997 3.487 3.198 1.00 76.62 73 GLY A O 1
ATOM 570 N N . GLY A 1 74 ? -6.663 2.278 2.322 1.00 85.00 74 GLY A N 1
ATOM 571 C CA . GLY A 1 74 ? -5.883 1.127 1.887 1.00 85.00 74 GLY A CA 1
ATOM 572 C C . GLY A 1 74 ? -5.506 1.219 0.405 1.00 85.00 74 GLY A C 1
ATOM 573 O O . GLY A 1 74 ? -6.338 1.512 -0.451 1.00 85.00 74 GLY A O 1
ATOM 574 N N . ASN A 1 75 ? -4.246 0.915 0.101 1.00 89.56 75 ASN A N 1
ATOM 575 C CA . ASN A 1 75 ? -3.778 0.595 -1.241 1.00 89.56 75 ASN A CA 1
ATOM 576 C C . ASN A 1 75 ? -2.853 -0.624 -1.165 1.00 89.56 75 ASN A C 1
ATOM 578 O O . ASN A 1 75 ? -1.639 -0.497 -1.001 1.00 89.56 75 ASN A O 1
ATOM 582 N N . ILE A 1 76 ? -3.446 -1.811 -1.273 1.00 89.88 76 ILE A N 1
ATOM 583 C CA . ILE A 1 76 ? -2.761 -3.076 -1.026 1.00 89.88 76 ILE A CA 1
ATOM 584 C C . ILE A 1 76 ? -1.602 -3.314 -1.995 1.00 89.88 76 ILE A C 1
ATOM 586 O O . ILE A 1 76 ? -0.570 -3.839 -1.587 1.00 89.88 76 ILE A O 1
ATOM 590 N N . LYS A 1 77 ? -1.749 -2.912 -3.267 1.00 89.38 77 LYS A N 1
ATOM 591 C CA . LYS A 1 77 ? -0.703 -3.088 -4.284 1.00 89.38 77 LYS A CA 1
ATOM 592 C C . LYS A 1 77 ? 0.492 -2.191 -3.987 1.00 89.38 77 LYS A C 1
ATOM 594 O O . LYS A 1 77 ? 1.613 -2.684 -3.978 1.00 89.38 77 LYS A O 1
ATOM 599 N N . GLU A 1 78 ? 0.263 -0.905 -3.722 1.00 88.94 78 GLU A N 1
ATOM 600 C CA . GLU A 1 78 ? 1.372 0.013 -3.435 1.00 88.94 78 GLU A CA 1
ATOM 601 C C . GLU A 1 78 ? 2.076 -0.360 -2.126 1.00 88.94 78 GLU A C 1
ATOM 603 O O . GLU A 1 78 ? 3.302 -0.364 -2.078 1.00 88.94 78 GLU A O 1
ATOM 608 N N . ASP A 1 79 ? 1.326 -0.746 -1.090 1.00 91.00 79 ASP A N 1
ATOM 609 C CA . ASP A 1 79 ? 1.921 -1.194 0.173 1.00 91.00 79 ASP A CA 1
ATOM 610 C C . ASP A 1 79 ? 2.747 -2.466 -0.006 1.00 91.00 79 ASP A C 1
ATOM 612 O O . ASP A 1 79 ? 3.847 -2.564 0.532 1.00 91.00 79 ASP A O 1
ATOM 616 N N . TYR A 1 80 ? 2.240 -3.424 -0.787 1.00 90.81 80 TYR A N 1
ATOM 617 C CA . TYR A 1 80 ? 2.984 -4.625 -1.142 1.00 90.81 80 TYR A CA 1
ATOM 618 C C . TYR A 1 80 ? 4.294 -4.269 -1.854 1.00 90.81 80 TYR A C 1
ATOM 620 O O . TYR A 1 80 ? 5.355 -4.718 -1.427 1.00 90.81 80 TYR A O 1
ATOM 628 N N . PHE A 1 81 ? 4.250 -3.424 -2.890 1.00 89.00 81 PHE A N 1
ATOM 629 C CA . PHE A 1 81 ? 5.457 -3.030 -3.620 1.00 89.00 81 PHE A CA 1
ATOM 630 C C . PHE A 1 81 ? 6.460 -2.294 -2.736 1.00 89.00 81 PHE A C 1
ATOM 632 O O . PHE A 1 81 ? 7.645 -2.602 -2.798 1.00 89.00 81 PHE A O 1
ATOM 639 N N . LEU A 1 82 ? 6.006 -1.379 -1.877 1.00 90.88 82 LEU A N 1
ATOM 640 C CA . LEU A 1 82 ? 6.886 -0.681 -0.939 1.00 90.88 82 LEU A CA 1
ATOM 641 C C . LEU A 1 82 ? 7.587 -1.652 0.013 1.00 90.88 82 LEU A C 1
ATOM 643 O O . LEU A 1 82 ? 8.788 -1.524 0.225 1.00 90.88 82 LEU A O 1
ATOM 647 N N . ILE A 1 83 ? 6.863 -2.639 0.545 1.00 91.12 83 ILE A N 1
ATOM 648 C CA . ILE A 1 83 ? 7.427 -3.662 1.438 1.00 91.12 83 ILE A CA 1
ATOM 649 C C . ILE A 1 83 ? 8.437 -4.554 0.707 1.00 91.12 83 ILE A C 1
ATOM 651 O O . ILE A 1 83 ? 9.429 -4.956 1.305 1.00 91.12 83 ILE A O 1
ATOM 655 N N . MET A 1 84 ? 8.199 -4.872 -0.567 1.00 89.00 84 MET A N 1
ATOM 656 C CA . MET A 1 84 ? 9.105 -5.707 -1.365 1.00 89.00 84 MET A CA 1
ATOM 657 C C . MET A 1 84 ? 10.331 -4.943 -1.894 1.00 89.00 84 MET A C 1
ATOM 659 O O . MET A 1 84 ? 11.371 -5.555 -2.119 1.00 89.00 84 MET A O 1
ATOM 663 N N . GLU A 1 85 ? 10.221 -3.628 -2.115 1.00 89.50 85 GLU A N 1
ATOM 664 C CA . GLU A 1 85 ? 11.324 -2.758 -2.557 1.00 89.50 85 GLU A CA 1
ATOM 665 C C . GLU A 1 85 ? 12.238 -2.308 -1.396 1.00 89.50 85 GLU A C 1
ATOM 667 O O . GLU A 1 85 ? 13.371 -1.882 -1.645 1.00 89.50 85 GLU A O 1
ATOM 672 N N . GLU A 1 86 ? 11.766 -2.377 -0.147 1.00 91.88 86 GLU A N 1
ATOM 673 C CA . GLU A 1 86 ? 12.516 -1.946 1.036 1.00 91.88 86 GLU A CA 1
ATOM 674 C C . GLU A 1 86 ? 13.677 -2.900 1.356 1.00 91.88 86 GLU A C 1
ATOM 676 O O . GLU A 1 86 ? 13.548 -4.124 1.338 1.00 91.88 86 GLU A O 1
ATOM 681 N N . LYS A 1 87 ? 14.847 -2.318 1.634 1.00 90.81 87 LYS A N 1
ATOM 682 C CA . LYS A 1 87 ? 16.089 -3.056 1.901 1.00 90.81 87 LYS A CA 1
ATOM 683 C C . LYS A 1 87 ? 16.346 -3.223 3.389 1.00 90.81 87 LYS A C 1
ATOM 685 O O . LYS A 1 87 ? 17.033 -4.163 3.785 1.00 90.81 87 LYS A O 1
ATOM 690 N N . ASP A 1 88 ? 15.843 -2.298 4.200 1.00 93.19 88 ASP A N 1
ATOM 691 C CA . ASP A 1 88 ? 15.981 -2.366 5.646 1.00 93.19 88 ASP A CA 1
ATOM 692 C C . ASP A 1 88 ? 15.017 -3.414 6.220 1.00 93.19 88 ASP A C 1
ATOM 694 O O . ASP A 1 88 ? 13.791 -3.320 6.086 1.00 93.19 88 ASP A O 1
ATOM 698 N N . ARG A 1 89 ? 15.582 -4.439 6.866 1.00 91.19 89 ARG A N 1
ATOM 699 C CA . ARG A 1 89 ? 14.818 -5.554 7.429 1.00 91.19 89 ARG A CA 1
ATOM 700 C C . ARG A 1 89 ? 13.914 -5.118 8.582 1.00 91.19 89 ARG A C 1
ATOM 702 O O . ARG A 1 89 ? 12.776 -5.577 8.646 1.00 91.19 89 ARG A O 1
ATOM 709 N N . ASP A 1 90 ? 14.378 -4.226 9.452 1.00 90.31 90 ASP A N 1
ATOM 710 C CA . ASP A 1 90 ? 13.612 -3.779 10.618 1.00 90.31 90 ASP A CA 1
ATOM 711 C C . ASP A 1 90 ? 12.409 -2.936 10.178 1.00 90.31 90 ASP A C 1
ATOM 713 O O . ASP A 1 90 ? 11.292 -3.093 10.691 1.00 90.31 90 ASP A O 1
ATOM 717 N N . VAL A 1 91 ? 12.615 -2.080 9.171 1.00 89.56 91 VAL A N 1
ATOM 718 C CA . VAL A 1 91 ? 11.538 -1.318 8.524 1.00 89.56 91 VAL A CA 1
ATOM 719 C C . VAL A 1 91 ? 10.547 -2.267 7.854 1.00 89.56 91 VAL A C 1
ATOM 721 O O . VAL A 1 91 ? 9.339 -2.158 8.076 1.00 89.56 91 VAL A O 1
ATOM 724 N N . THR A 1 92 ? 11.044 -3.246 7.101 1.00 91.56 92 THR A N 1
ATOM 725 C CA . THR A 1 92 ? 10.216 -4.236 6.403 1.00 91.56 92 THR A CA 1
ATOM 726 C C . THR A 1 92 ? 9.360 -5.050 7.380 1.00 91.56 92 THR A C 1
ATOM 728 O O . THR A 1 92 ? 8.156 -5.200 7.168 1.00 91.56 92 THR A O 1
ATOM 731 N N . ASP A 1 93 ? 9.925 -5.529 8.490 1.00 90.44 93 ASP A N 1
ATOM 732 C CA . ASP A 1 93 ? 9.200 -6.300 9.510 1.00 90.44 93 ASP A CA 1
ATOM 733 C C . ASP A 1 93 ? 8.144 -5.453 10.235 1.00 90.44 93 ASP A C 1
ATOM 735 O O . ASP A 1 93 ? 7.060 -5.929 10.599 1.00 90.44 93 ASP A O 1
ATOM 739 N N . LYS A 1 94 ? 8.422 -4.162 10.433 1.00 89.62 94 LYS A N 1
ATOM 740 C CA . LYS A 1 94 ? 7.439 -3.201 10.939 1.00 89.62 94 LYS A CA 1
ATOM 741 C C . LYS A 1 94 ? 6.297 -2.991 9.942 1.00 89.62 94 LYS A C 1
ATOM 743 O O . LYS A 1 94 ? 5.132 -3.057 10.335 1.00 89.62 94 LYS A O 1
ATOM 748 N N . TRP A 1 95 ? 6.602 -2.799 8.663 1.00 92.31 95 TRP A N 1
ATOM 749 C CA . TRP A 1 95 ? 5.585 -2.598 7.634 1.00 92.31 95 TRP A CA 1
ATOM 750 C C . TRP A 1 95 ? 4.757 -3.855 7.370 1.00 92.31 95 TRP A C 1
ATOM 752 O O . TRP A 1 95 ? 3.552 -3.746 7.173 1.00 92.31 95 TRP A O 1
ATOM 762 N N . ARG A 1 96 ? 5.336 -5.059 7.462 1.00 91.00 96 ARG A N 1
ATOM 763 C CA . ARG A 1 96 ? 4.583 -6.327 7.392 1.00 91.00 96 ARG A CA 1
ATOM 764 C C . ARG A 1 96 ? 3.548 -6.446 8.514 1.00 91.00 96 ARG A C 1
ATOM 766 O O . ARG A 1 96 ? 2.446 -6.943 8.275 1.00 91.00 96 ARG A O 1
ATOM 773 N N . ARG A 1 97 ? 3.866 -5.964 9.723 1.00 88.94 97 ARG A N 1
ATOM 774 C CA . ARG A 1 97 ? 2.903 -5.879 10.837 1.00 88.94 97 ARG A CA 1
ATOM 775 C C . ARG A 1 97 ? 1.798 -4.866 10.542 1.00 88.94 97 ARG A C 1
ATOM 777 O O . ARG A 1 97 ? 0.628 -5.229 10.599 1.00 88.94 97 ARG A O 1
ATOM 784 N N . ALA A 1 98 ? 2.163 -3.653 10.129 1.00 87.44 98 ALA A N 1
ATOM 785 C CA . ALA A 1 98 ? 1.206 -2.619 9.731 1.00 87.44 98 ALA A CA 1
ATOM 786 C C . ALA A 1 98 ? 0.255 -3.092 8.619 1.00 87.44 98 ALA A C 1
ATOM 788 O O . ALA A 1 98 ? -0.955 -2.897 8.705 1.00 87.44 98 ALA A O 1
ATOM 789 N N . PHE A 1 99 ? 0.792 -3.768 7.605 1.00 89.31 99 PHE A N 1
ATOM 790 C CA . PHE A 1 99 ? 0.032 -4.359 6.511 1.00 89.31 99 PHE A CA 1
ATOM 791 C C . PHE A 1 99 ? -1.000 -5.367 7.025 1.00 89.31 99 PHE A C 1
ATOM 793 O O . PHE A 1 99 ? -2.179 -5.274 6.680 1.00 89.31 99 PHE A O 1
ATOM 800 N N . LYS A 1 100 ? -0.585 -6.291 7.904 1.00 87.44 100 LYS A N 1
ATOM 801 C CA . LYS A 1 100 ? -1.506 -7.241 8.541 1.00 87.44 100 LYS A CA 1
ATOM 802 C C . LYS A 1 100 ? -2.603 -6.527 9.311 1.00 87.44 100 LYS A C 1
ATOM 804 O O . LYS A 1 100 ? -3.756 -6.944 9.260 1.00 87.44 100 LYS A O 1
ATOM 809 N N . ASP A 1 101 ? -2.261 -5.458 10.005 1.00 83.81 101 ASP A N 1
ATOM 810 C CA . ASP A 1 101 ? -3.232 -4.740 10.805 1.00 83.81 101 ASP A CA 1
ATOM 811 C C . ASP A 1 101 ? -4.281 -4.022 9.925 1.00 83.81 101 ASP A C 1
ATOM 813 O O . ASP A 1 101 ? -5.483 -4.091 10.227 1.00 83.81 101 ASP A O 1
ATOM 817 N N . ILE A 1 102 ? -3.843 -3.387 8.826 1.00 84.56 102 ILE A N 1
ATOM 818 C CA . ILE A 1 102 ? -4.689 -2.680 7.845 1.00 84.56 102 ILE A CA 1
ATOM 819 C C . ILE A 1 102 ? -5.602 -3.662 7.101 1.00 84.56 102 ILE A C 1
ATOM 821 O O . ILE A 1 102 ? -6.813 -3.451 7.061 1.00 84.56 102 ILE A O 1
ATOM 825 N N . TYR A 1 103 ? -5.039 -4.734 6.536 1.00 85.44 103 TYR A N 1
ATOM 826 C CA . TYR A 1 103 ? -5.759 -5.628 5.620 1.00 85.44 103 TYR A CA 1
ATOM 827 C C . TYR A 1 103 ? -6.293 -6.910 6.270 1.00 85.44 103 TYR A C 1
ATOM 829 O O . TYR A 1 103 ? -7.126 -7.593 5.688 1.00 85.44 103 TYR A O 1
ATOM 837 N N . GLY A 1 104 ? -5.881 -7.224 7.499 1.00 81.31 104 GLY A N 1
ATOM 838 C CA . GLY A 1 104 ? -6.395 -8.356 8.275 1.00 81.31 104 GLY A CA 1
ATOM 839 C C . GLY A 1 104 ? -5.706 -9.702 8.020 1.00 81.31 104 GLY A C 1
ATOM 840 O O . GLY A 1 104 ? -6.096 -10.693 8.631 1.00 81.31 104 GLY A O 1
ATOM 841 N N . PHE A 1 105 ? -4.677 -9.768 7.172 1.00 83.56 105 PHE A N 1
ATOM 842 C CA . PHE A 1 105 ? -3.943 -11.004 6.857 1.00 83.56 105 PHE A CA 1
ATOM 843 C C . PHE A 1 105 ? -2.447 -10.755 6.655 1.00 83.56 105 PHE A C 1
ATOM 845 O O . PHE A 1 105 ? -1.999 -9.637 6.415 1.00 83.56 105 PHE A O 1
ATOM 852 N N . GLN A 1 106 ? -1.647 -11.814 6.764 1.00 85.12 106 GLN A N 1
ATOM 853 C CA . GLN A 1 106 ? -0.200 -11.726 6.586 1.00 85.12 106 GLN A CA 1
ATOM 854 C C . GLN A 1 106 ? 0.168 -11.563 5.106 1.00 85.12 106 GLN A C 1
ATOM 856 O O . GLN A 1 106 ? -0.388 -12.239 4.244 1.00 85.12 106 GLN A O 1
ATOM 861 N N . LEU A 1 107 ? 1.156 -10.710 4.821 1.00 85.19 107 LEU A N 1
ATOM 862 C CA . LEU A 1 107 ? 1.680 -10.498 3.465 1.00 85.19 107 LEU A CA 1
ATOM 863 C C . LEU A 1 107 ? 2.188 -11.804 2.823 1.00 85.19 107 LEU A C 1
ATOM 865 O O . LEU A 1 107 ? 1.977 -12.028 1.637 1.00 85.19 107 LEU A O 1
ATOM 869 N N . THR A 1 108 ? 2.785 -12.698 3.618 1.00 82.44 108 THR A N 1
ATOM 870 C CA . THR A 1 108 ? 3.266 -14.020 3.173 1.00 82.44 108 THR A CA 1
ATOM 871 C C . THR A 1 108 ? 2.151 -14.908 2.619 1.00 82.44 108 THR A C 1
ATOM 873 O O . THR A 1 108 ? 2.403 -15.769 1.788 1.00 82.44 108 THR A O 1
ATOM 876 N N . SER A 1 109 ? 0.896 -14.689 3.023 1.00 74.62 109 SER A N 1
ATOM 877 C CA . SER A 1 109 ? -0.261 -15.428 2.500 1.00 74.62 109 SER A CA 1
ATOM 878 C C . SER A 1 109 ? -0.660 -15.009 1.077 1.00 74.62 109 SER A C 1
ATOM 880 O O . SER A 1 109 ? -1.530 -15.637 0.472 1.00 74.62 109 SER A O 1
ATOM 882 N N . LEU A 1 110 ? -0.051 -13.943 0.551 1.00 73.44 110 LEU A N 1
ATOM 883 C CA . LEU A 1 110 ? -0.347 -13.339 -0.748 1.00 73.44 110 LEU A CA 1
ATOM 884 C C . LEU A 1 110 ? 0.816 -13.371 -1.737 1.00 73.44 110 LEU A C 1
ATOM 886 O O . LEU A 1 110 ? 0.629 -12.878 -2.854 1.00 73.44 110 LEU A O 1
ATOM 890 N N . GLU A 1 111 ? 1.979 -13.906 -1.345 1.00 65.38 111 GLU A N 1
ATOM 891 C CA . GLU A 1 111 ? 3.155 -13.954 -2.218 1.00 65.38 111 GLU A CA 1
ATOM 892 C C . GLU A 1 111 ? 2.755 -14.534 -3.591 1.00 65.38 111 GLU A C 1
ATOM 894 O O . GLU A 1 111 ? 2.047 -15.536 -3.695 1.00 65.38 111 GLU A O 1
ATOM 899 N N . ASP A 1 112 ? 3.071 -13.763 -4.636 1.00 64.38 112 ASP A N 1
ATOM 900 C CA . ASP A 1 112 ? 2.744 -13.932 -6.063 1.00 64.38 112 ASP A CA 1
ATOM 901 C C . ASP A 1 112 ? 1.268 -13.833 -6.498 1.00 64.38 112 ASP A C 1
ATOM 903 O O . ASP A 1 112 ? 0.972 -13.495 -7.652 1.00 64.38 112 ASP A O 1
ATOM 907 N N . ARG A 1 113 ? 0.304 -14.037 -5.596 1.00 72.50 113 ARG A N 1
ATOM 908 C CA . ARG A 1 113 ? -1.131 -14.017 -5.947 1.00 72.50 113 ARG A CA 1
ATOM 909 C C . ARG A 1 113 ? -1.683 -12.607 -6.129 1.00 72.50 113 ARG A C 1
ATOM 911 O O . ARG A 1 113 ? -2.624 -12.424 -6.896 1.00 72.50 113 ARG A O 1
ATOM 918 N N . LEU A 1 114 ? -1.111 -11.603 -5.461 1.00 80.12 114 LEU A N 1
ATOM 919 C CA . LEU A 1 114 ? -1.593 -10.219 -5.562 1.00 80.12 114 LEU A CA 1
ATOM 920 C C . LEU A 1 114 ? -1.325 -9.594 -6.943 1.00 80.12 114 LEU A C 1
ATOM 922 O O . LEU A 1 114 ? -2.127 -8.797 -7.430 1.00 80.12 114 LEU A O 1
ATOM 926 N N . LEU A 1 115 ? -0.217 -9.976 -7.587 1.00 77.31 115 LEU A N 1
ATOM 927 C CA . LEU A 1 115 ? 0.174 -9.467 -8.907 1.00 77.31 115 LEU A CA 1
ATOM 928 C C . LEU A 1 115 ? -0.747 -9.976 -10.022 1.00 77.31 115 LEU A C 1
ATOM 930 O O . LEU A 1 115 ? -0.955 -9.287 -11.016 1.00 77.31 115 LEU A O 1
ATOM 934 N N . THR A 1 116 ? -1.314 -11.166 -9.831 1.00 82.69 116 THR A N 1
ATOM 935 C CA . THR A 1 116 ? -2.211 -11.839 -10.782 1.00 82.69 116 THR A CA 1
ATOM 936 C C . THR A 1 116 ? -3.683 -11.771 -10.364 1.00 82.69 116 THR A C 1
ATOM 938 O O . THR A 1 116 ? -4.560 -12.260 -11.079 1.00 82.69 116 THR A O 1
ATOM 941 N N . ALA A 1 117 ? -3.979 -11.153 -9.216 1.00 81.94 117 ALA A N 1
ATOM 942 C CA . ALA A 1 117 ? -5.335 -10.997 -8.717 1.00 81.94 117 ALA A CA 1
ATOM 943 C C . ALA A 1 117 ? -6.177 -10.140 -9.672 1.00 81.94 117 ALA A C 1
ATOM 945 O O . ALA A 1 117 ? -5.742 -9.089 -10.146 1.00 81.94 117 ALA A O 1
ATOM 946 N N . ARG A 1 118 ?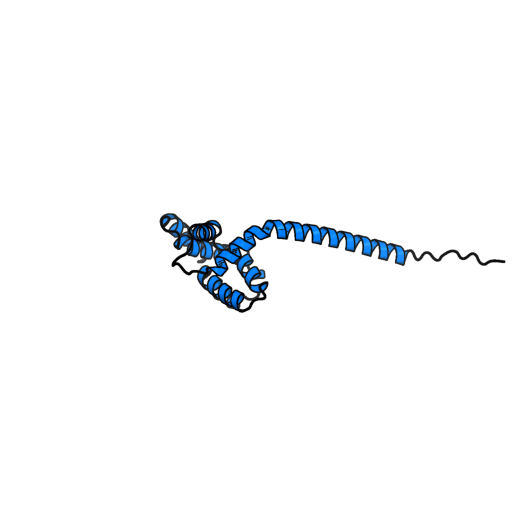 -7.422 -10.573 -9.905 1.00 85.31 118 ARG A N 1
ATOM 947 C CA . ARG A 1 118 ? -8.422 -9.781 -10.636 1.00 85.31 118 ARG A CA 1
ATOM 948 C C . ARG A 1 118 ? -8.639 -8.447 -9.922 1.00 85.31 118 ARG A C 1
ATOM 950 O O . ARG A 1 118 ? -8.685 -8.418 -8.694 1.00 85.31 118 ARG A O 1
ATOM 957 N N . ASP A 1 119 ? -8.886 -7.380 -10.677 1.00 85.31 119 ASP A N 1
ATOM 958 C CA . ASP A 1 119 ? -9.045 -6.032 -10.111 1.00 85.31 119 ASP A CA 1
ATOM 959 C C . ASP A 1 119 ? -10.128 -5.954 -9.028 1.00 85.31 119 ASP A C 1
ATOM 961 O O . ASP A 1 119 ? -9.910 -5.318 -8.004 1.00 85.31 119 ASP A O 1
ATOM 965 N N . LYS A 1 120 ? -11.230 -6.705 -9.172 1.00 81.88 120 LYS A N 1
ATOM 966 C CA . LYS A 1 120 ? -12.280 -6.801 -8.141 1.00 81.88 120 LYS A CA 1
ATOM 967 C C . LYS A 1 120 ? -11.757 -7.284 -6.783 1.00 81.88 120 LYS A C 1
ATOM 969 O O . LYS A 1 120 ? -12.192 -6.803 -5.747 1.00 81.88 120 LYS A O 1
ATOM 974 N N . VAL A 1 121 ? -10.818 -8.231 -6.775 1.00 82.75 121 VAL A N 1
ATOM 975 C CA . VAL A 1 121 ? -10.222 -8.757 -5.534 1.00 82.75 121 VAL A CA 1
ATOM 976 C C . VAL A 1 121 ? -9.333 -7.696 -4.885 1.00 82.75 121 VAL A C 1
ATOM 978 O O . VAL A 1 121 ? -9.359 -7.507 -3.672 1.00 82.75 121 VAL A O 1
ATOM 981 N N . VAL A 1 122 ? -8.570 -6.968 -5.700 1.00 86.69 122 VAL A N 1
ATOM 982 C CA . VAL A 1 122 ? -7.706 -5.868 -5.249 1.00 86.69 122 VAL A CA 1
ATOM 983 C C . VAL A 1 122 ? -8.545 -4.730 -4.668 1.00 86.69 122 VAL A C 1
ATOM 985 O O . VAL A 1 122 ? -8.221 -4.200 -3.608 1.00 86.69 122 VAL A O 1
ATOM 988 N N . GLU A 1 123 ? -9.639 -4.381 -5.340 1.00 84.44 123 GLU A N 1
ATOM 989 C CA . GLU A 1 123 ? -10.589 -3.362 -4.901 1.00 84.44 123 GLU A CA 1
ATOM 990 C C . GLU A 1 123 ? -11.212 -3.724 -3.556 1.00 84.44 123 GLU A C 1
ATOM 992 O O . GLU A 1 123 ? -11.206 -2.908 -2.640 1.00 84.44 123 GLU A O 1
ATOM 997 N N . VAL A 1 124 ? -11.650 -4.969 -3.392 1.00 83.94 124 VAL A N 1
ATOM 998 C CA . VAL A 1 124 ? -12.181 -5.482 -2.129 1.00 83.94 124 VAL A CA 1
ATOM 999 C C . VAL A 1 124 ? -11.184 -5.327 -0.975 1.00 83.94 124 VAL A C 1
ATOM 1001 O O . VAL A 1 124 ? -11.556 -4.860 0.103 1.00 83.94 124 VAL A O 1
ATOM 1004 N N . PHE A 1 125 ? -9.906 -5.656 -1.186 1.00 85.50 125 PHE A N 1
ATOM 1005 C CA . PHE A 1 125 ? -8.884 -5.454 -0.158 1.00 85.50 125 PHE A CA 1
ATOM 1006 C C . PHE A 1 125 ? -8.637 -3.976 0.150 1.00 85.50 125 PHE A C 1
ATOM 1008 O O . PHE A 1 125 ? -8.483 -3.609 1.318 1.00 85.50 125 PHE A O 1
ATOM 1015 N N . ASN A 1 126 ? -8.638 -3.119 -0.873 1.00 87.94 126 ASN A N 1
ATOM 1016 C CA . ASN A 1 126 ? -8.537 -1.674 -0.684 1.00 87.94 126 ASN A CA 1
ATOM 1017 C C . ASN A 1 126 ? -9.729 -1.140 0.110 1.00 87.94 126 ASN A C 1
ATOM 1019 O O . ASN A 1 126 ? -9.530 -0.378 1.051 1.00 87.94 126 ASN A O 1
ATOM 1023 N N . MET A 1 127 ? -10.951 -1.577 -0.200 1.00 82.25 127 MET A N 1
ATOM 1024 C CA . MET A 1 127 ? -12.150 -1.185 0.535 1.00 82.25 127 MET A CA 1
ATOM 1025 C C . MET A 1 127 ? -12.103 -1.660 1.989 1.00 82.25 127 MET A C 1
ATOM 1027 O O . MET A 1 127 ? -12.411 -0.885 2.890 1.00 82.25 127 MET A O 1
ATOM 1031 N N . TYR A 1 128 ? -11.646 -2.888 2.245 1.00 83.12 128 TYR A N 1
ATOM 1032 C CA . TYR A 1 128 ? -11.457 -3.373 3.611 1.00 83.12 128 TYR A CA 1
ATOM 1033 C C . TYR A 1 128 ? -10.438 -2.517 4.384 1.00 83.12 128 TYR A C 1
ATOM 1035 O O . TYR A 1 128 ? -10.721 -2.070 5.499 1.00 83.12 128 TYR A O 1
ATOM 1043 N N . GLY A 1 129 ? -9.286 -2.219 3.772 1.00 82.94 129 GLY A N 1
ATOM 1044 C CA . GLY A 1 129 ? -8.287 -1.311 4.339 1.00 82.94 129 GLY A CA 1
ATOM 1045 C C . GLY A 1 129 ? -8.855 0.089 4.593 1.00 82.94 129 GLY A C 1
ATOM 1046 O O . GLY A 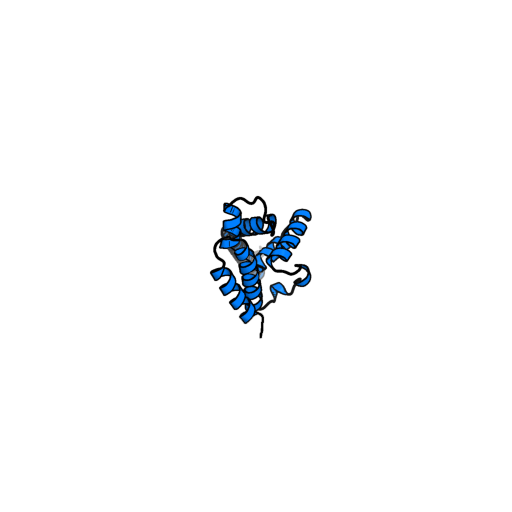1 129 ? -8.671 0.637 5.679 1.00 82.94 129 GLY A O 1
ATOM 1047 N N . ASN A 1 130 ? -9.627 0.634 3.646 1.00 81.69 130 ASN A N 1
ATOM 1048 C CA . ASN A 1 130 ? -10.335 1.909 3.792 1.00 81.69 130 ASN A CA 1
ATOM 1049 C C . ASN A 1 130 ? -11.262 1.883 5.008 1.00 81.69 130 ASN A C 1
ATOM 1051 O O . ASN A 1 130 ? -11.178 2.783 5.835 1.00 81.69 130 ASN A O 1
ATOM 1055 N N . CYS A 1 131 ? -12.099 0.851 5.167 1.00 76.69 131 CYS A N 1
ATOM 1056 C CA . CYS A 1 131 ? -12.990 0.715 6.322 1.00 76.69 131 CYS A CA 1
ATOM 1057 C C . CYS A 1 131 ? -12.219 0.696 7.636 1.00 76.69 131 CYS A C 1
ATOM 1059 O O . CYS A 1 131 ? -12.574 1.398 8.579 1.00 76.69 131 CYS A O 1
ATOM 1061 N N . ARG A 1 132 ? -11.157 -0.110 7.713 1.00 76.44 132 ARG A N 1
ATOM 1062 C CA . ARG A 1 132 ? -10.345 -0.266 8.927 1.00 76.44 132 ARG A CA 1
ATOM 1063 C C . ARG A 1 132 ? -9.677 1.041 9.329 1.00 76.44 132 ARG A C 1
ATOM 1065 O O . ARG A 1 132 ? -9.613 1.361 10.518 1.00 76.44 132 ARG A O 1
ATOM 1072 N N . VAL A 1 133 ? -9.213 1.795 8.340 1.00 76.81 133 VAL A N 1
ATOM 1073 C CA . VAL A 1 133 ? -8.591 3.098 8.541 1.00 76.81 133 VAL A CA 1
ATOM 1074 C C . VAL A 1 133 ? -9.637 4.162 8.896 1.00 76.81 133 VAL A C 1
ATOM 1076 O O . VAL A 1 133 ? -9.477 4.864 9.894 1.00 76.81 133 VAL A O 1
ATOM 1079 N N . LEU A 1 134 ? -10.760 4.217 8.175 1.00 72.44 134 LEU A N 1
ATOM 1080 C CA . LEU A 1 134 ? -11.892 5.099 8.474 1.00 72.44 134 LEU A CA 1
ATOM 1081 C C . LEU A 1 134 ? -12.454 4.845 9.869 1.00 72.44 134 LEU A C 1
ATOM 1083 O O . LEU A 1 134 ? -12.757 5.808 10.567 1.00 72.44 134 LEU A O 1
ATOM 1087 N N . HIS A 1 135 ? -12.523 3.588 10.325 1.00 67.31 135 HIS A N 1
ATOM 1088 C CA . HIS A 1 135 ? -13.064 3.235 11.638 1.00 67.31 135 HIS A CA 1
ATOM 1089 C C . HIS A 1 135 ? -12.365 3.952 12.800 1.00 67.31 135 HIS A C 1
ATOM 1091 O O . HIS A 1 135 ? -12.968 4.202 13.845 1.00 67.31 135 HIS A O 1
ATOM 1097 N N . ARG A 1 136 ? -11.115 4.368 12.595 1.00 65.19 136 ARG A N 1
ATOM 1098 C CA . ARG A 1 136 ? -10.307 5.104 13.574 1.00 65.19 136 ARG A CA 1
ATOM 1099 C C . ARG A 1 136 ? -10.594 6.592 13.614 1.00 65.19 136 ARG A C 1
ATOM 1101 O O . ARG A 1 136 ? -10.263 7.244 14.606 1.00 65.19 136 ARG A O 1
ATOM 1108 N N . TRP A 1 137 ? -11.206 7.146 12.572 1.00 62.94 137 TRP A N 1
ATOM 1109 C CA . TRP A 1 137 ? -11.606 8.542 12.582 1.00 62.94 137 TRP A CA 1
ATOM 1110 C C . TRP A 1 137 ? -12.835 8.697 13.482 1.00 62.94 137 TRP A C 1
ATOM 1112 O O . TRP A 1 137 ? -13.915 8.182 13.189 1.00 62.94 137 TRP A O 1
ATOM 1122 N N . L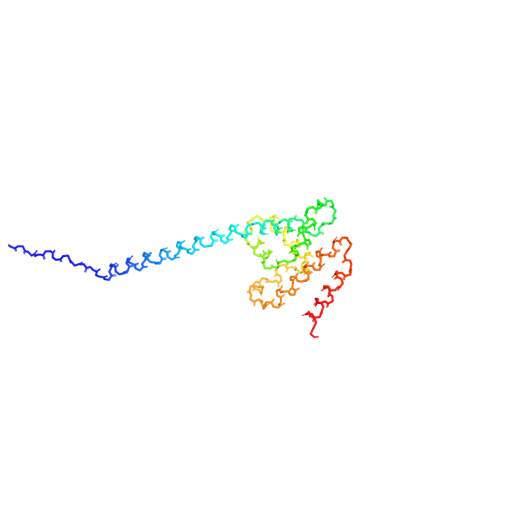YS A 1 138 ? -12.682 9.377 14.623 1.00 61.62 138 LYS A N 1
ATOM 1123 C CA . LYS A 1 138 ? -13.829 9.764 15.459 1.00 61.62 138 LYS A CA 1
ATOM 1124 C C . LYS A 1 138 ? -14.755 10.700 14.667 1.00 61.62 138 LYS A C 1
ATOM 1126 O O . LYS A 1 138 ? -14.260 11.681 14.114 1.00 61.62 138 LYS A O 1
ATOM 1131 N N . GLY A 1 139 ? -16.062 10.412 14.666 1.00 60.19 139 GLY A N 1
ATOM 1132 C CA . GLY A 1 139 ? -17.105 11.317 14.157 1.00 60.19 139 GLY A CA 1
ATOM 1133 C C . GLY A 1 139 ? -17.757 10.960 12.814 1.00 60.19 139 GLY A C 1
ATOM 1134 O O . GLY A 1 139 ? -18.473 11.799 12.286 1.00 60.19 139 GLY A O 1
ATOM 1135 N N . TYR A 1 140 ? -17.535 9.760 12.263 1.00 63.53 140 TYR A N 1
ATOM 1136 C CA . TYR A 1 140 ? -18.097 9.346 10.960 1.00 63.53 140 TYR A CA 1
ATOM 1137 C C . TYR A 1 140 ? -18.686 7.926 10.984 1.00 63.53 140 TYR A C 1
ATOM 1139 O O . TYR A 1 140 ? -18.439 7.128 10.081 1.00 63.53 140 TYR A O 1
ATOM 1147 N N . ASP A 1 141 ? -19.414 7.572 12.044 1.00 65.38 141 ASP A N 1
ATOM 1148 C CA . ASP A 1 141 ? -19.862 6.190 12.271 1.00 65.38 141 ASP A CA 1
ATOM 1149 C C . ASP A 1 141 ? -20.851 5.667 11.218 1.00 65.38 141 ASP A C 1
ATOM 1151 O O . ASP A 1 141 ? -20.758 4.512 10.809 1.00 65.38 141 ASP A O 1
ATOM 1155 N N . GLU A 1 142 ? -21.688 6.541 10.665 1.00 65.94 142 GLU A N 1
ATOM 1156 C CA . GLU A 1 142 ? -22.622 6.207 9.581 1.00 65.94 142 GLU A CA 1
ATOM 1157 C C . GLU A 1 142 ? -21.897 5.857 8.271 1.00 65.94 142 GLU A C 1
ATOM 1159 O O . GLU A 1 142 ? -22.173 4.828 7.654 1.00 65.94 142 GLU A O 1
ATOM 1164 N N . VAL A 1 143 ? -20.897 6.658 7.882 1.00 65.38 143 VAL A N 1
ATOM 1165 C CA . VAL A 1 143 ? -20.088 6.411 6.675 1.00 65.38 143 VAL A CA 1
ATOM 1166 C C . VAL A 1 143 ? -19.295 5.111 6.817 1.00 65.38 143 VAL A C 1
ATOM 1168 O O . VAL A 1 143 ? -19.190 4.340 5.866 1.00 65.38 143 VAL A O 1
ATOM 1171 N N . LYS A 1 144 ? -18.757 4.822 8.011 1.00 65.06 144 LYS A N 1
ATOM 1172 C CA . LYS A 1 144 ? -18.051 3.556 8.279 1.00 65.06 144 LYS A CA 1
ATOM 1173 C C . LYS A 1 144 ? -18.953 2.351 8.036 1.00 65.06 144 LYS A C 1
ATOM 1175 O O . LYS A 1 144 ? -18.508 1.389 7.411 1.00 65.06 144 LYS A O 1
ATOM 1180 N N . GLN A 1 145 ? -20.191 2.407 8.529 1.00 67.69 145 GLN A N 1
ATOM 1181 C CA . GLN A 1 145 ? -21.145 1.313 8.393 1.00 67.69 145 GLN A CA 1
ATOM 1182 C C . GLN A 1 145 ? -21.524 1.087 6.923 1.00 67.69 145 GLN A C 1
ATOM 1184 O O . GLN A 1 145 ? -21.490 -0.048 6.456 1.00 67.69 145 GLN A O 1
ATOM 1189 N N . GLU A 1 146 ? -21.763 2.157 6.158 1.00 69.19 146 GLU A N 1
ATOM 1190 C CA . GLU A 1 146 ? -22.101 2.050 4.732 1.00 69.19 146 GLU A CA 1
ATOM 1191 C C . GLU A 1 146 ? -20.987 1.374 3.909 1.00 69.19 146 GLU A C 1
ATOM 1193 O O . GLU A 1 146 ? -21.257 0.536 3.041 1.00 69.19 146 GLU A O 1
ATOM 1198 N N . VAL A 1 147 ? -19.716 1.708 4.174 1.00 62.72 147 VAL A N 1
ATOM 1199 C CA . VAL A 1 147 ? -18.589 1.084 3.460 1.00 62.72 147 VAL A CA 1
ATOM 1200 C C . VAL A 1 147 ? -18.410 -0.378 3.894 1.00 62.72 147 VAL A C 1
ATOM 1202 O O . VAL A 1 147 ? -18.161 -1.227 3.038 1.00 62.72 147 VAL A O 1
ATOM 1205 N N . LEU A 1 148 ? -18.591 -0.711 5.179 1.00 64.94 148 LEU A N 1
ATOM 1206 C CA . LEU A 1 148 ? -18.551 -2.101 5.662 1.00 64.94 148 LEU A CA 1
ATOM 1207 C C . LEU A 1 148 ? -19.641 -2.970 5.024 1.00 64.94 148 LEU A C 1
ATOM 1209 O O . LEU A 1 148 ? -19.344 -4.076 4.571 1.00 64.94 148 LEU A O 1
ATOM 1213 N N . ASP A 1 149 ? -20.864 -2.456 4.914 1.00 68.19 149 ASP A N 1
ATOM 1214 C CA . ASP A 1 149 ? -21.972 -3.167 4.276 1.00 68.19 149 ASP A CA 1
ATOM 1215 C C . ASP A 1 149 ? -21.696 -3.407 2.783 1.00 68.19 149 ASP A C 1
ATOM 1217 O O . ASP A 1 149 ? -21.977 -4.486 2.255 1.00 68.19 149 ASP A O 1
ATOM 1221 N N . LYS A 1 150 ? -21.089 -2.431 2.088 1.00 65.06 150 LYS A N 1
ATOM 1222 C CA . LYS A 1 150 ? -20.632 -2.609 0.698 1.00 65.06 150 LYS A CA 1
ATOM 1223 C C . LYS A 1 150 ? -19.514 -3.647 0.589 1.00 65.06 150 LYS A C 1
ATOM 1225 O O . LYS A 1 150 ? -19.578 -4.491 -0.300 1.00 65.06 150 LYS A O 1
ATOM 1230 N N . CYS A 1 151 ? -18.526 -3.630 1.487 1.00 59.84 151 CYS A N 1
ATOM 1231 C CA . CYS A 1 151 ? -17.472 -4.649 1.536 1.00 59.84 151 CYS A CA 1
ATOM 1232 C C . CYS A 1 151 ? -18.062 -6.049 1.702 1.00 59.84 151 CYS A C 1
ATOM 1234 O O . CYS A 1 151 ? -17.691 -6.953 0.960 1.00 59.84 151 CYS A O 1
ATOM 1236 N N . HIS A 1 152 ? -18.996 -6.223 2.640 1.00 62.41 152 HIS A N 1
ATOM 1237 C CA . HIS A 1 152 ? -19.651 -7.506 2.882 1.00 62.41 152 HIS A CA 1
ATOM 1238 C C . HIS A 1 152 ? -20.393 -8.004 1.634 1.00 62.41 152 HIS A C 1
ATOM 1240 O O . HIS A 1 152 ? -20.182 -9.139 1.223 1.00 62.41 152 HIS A O 1
ATOM 1246 N N . LYS A 1 153 ? -21.161 -7.136 0.962 1.00 70.38 153 LYS A N 1
ATOM 1247 C CA . LYS A 1 153 ? -21.856 -7.464 -0.299 1.00 70.38 153 LYS A CA 1
ATOM 1248 C C . LYS A 1 153 ? -20.924 -7.845 -1.454 1.00 70.38 153 LYS A C 1
ATOM 1250 O O . LYS A 1 153 ? -21.349 -8.540 -2.364 1.00 70.38 153 LYS A O 1
ATOM 1255 N N . LEU A 1 154 ? -19.688 -7.344 -1.466 1.00 56.84 154 LEU A N 1
ATOM 1256 C CA . LEU A 1 154 ? -18.702 -7.656 -2.509 1.00 56.84 154 LEU A CA 1
ATOM 1257 C C . LEU A 1 154 ? -17.867 -8.903 -2.188 1.00 56.84 154 LEU A C 1
ATOM 1259 O O . LEU A 1 154 ? -17.315 -9.522 -3.097 1.00 56.84 154 LEU A O 1
ATOM 1263 N N . LEU A 1 155 ? -17.741 -9.237 -0.903 1.00 48.91 155 LEU A N 1
ATOM 1264 C CA . LEU A 1 155 ? -16.957 -10.363 -0.392 1.00 48.91 155 LEU A CA 1
ATOM 1265 C C . LEU A 1 155 ? -17.770 -11.646 -0.227 1.00 48.91 155 LEU A C 1
ATOM 1267 O O . LEU A 1 155 ? -17.192 -12.732 -0.258 1.00 48.91 155 LEU A O 1
ATOM 1271 N N . VAL A 1 156 ? -19.078 -11.524 -0.016 1.00 47.25 156 VAL A N 1
ATOM 1272 C CA . VAL A 1 156 ? -19.996 -12.651 0.141 1.00 47.25 156 VAL A CA 1
ATOM 1273 C C . VAL A 1 156 ? -20.758 -12.844 -1.177 1.00 47.25 156 VAL A C 1
ATOM 1275 O O . VAL A 1 156 ? -21.280 -11.857 -1.694 1.00 47.25 156 VAL A O 1
ATOM 1278 N N . PRO A 1 157 ? -20.761 -14.062 -1.755 1.00 47.50 157 PRO A N 1
ATOM 1279 C CA . PRO A 1 157 ? -21.447 -14.363 -3.013 1.00 47.50 157 PRO A CA 1
ATOM 1280 C C . PRO A 1 157 ? -22.969 -14.213 -2.943 1.00 47.50 157 PRO A C 1
ATOM 1282 O O . PRO A 1 157 ? -23.545 -14.435 -1.853 1.00 47.50 157 PRO A O 1
#

Sequence (157 aa):
MDVPTKALSNPLGHDLLAGFRQIKQSVDKLKEKVDGLKRRVAPYREIRKSILNTGLSTTGLPQSQRRNEAAHGGNIKEDYFLIMEEKDRDVTDKWRRAFKDIYGFQLTSLEDRLLTARDKVVEVFNMYGNCRVLHRWKGYDEVKQEVLDKCHKLLVP

Foldseek 3Di:
DDDPCPPPPPVVVVVVVVVVVVVVVVVVVVVVVVVVVCVVCVVVLVLLLLQLLCAPDQPDDDPVNLCSCLVVFDQLVSLLVVLVPDPDPVSSVSSQRSSCRLQVDGSVVCVPVVVVDDVLVSVLSRLSSNLSSNVSDPPPVVVSVVSVVVSCVSVPD

Organism: Aspergillus parasiticus (NCBI:txid5067)